Protein AF-A0AA95M9Q3-F1 (afdb_monomer_lite)

Sequence (68 aa):
MLLSKAWEKYESDKRIKGFSPQTLKALKLQATLLIRYLKDVKLDTISTLTLSKIVHKVFTNPYDYTRM

Foldseek 3Di:
DWLVVVLVVVLVVVVVVVDDPVVSVVVVVVSVLVCVQVPRDDPVPDDPVNVVVSVCCVVDDVPCPVPD

Radius of gyration: 14.46 Å; chains: 1; bounding box: 26×42×30 Å

Structure (mmCIF, N/CA/C/O backbone):
data_AF-A0AA95M9Q3-F1
#
_entry.id   AF-A0AA95M9Q3-F1
#
loop_
_atom_site.group_PDB
_atom_site.id
_atom_site.type_symbol
_atom_site.label_atom_id
_atom_site.label_alt_id
_atom_site.label_comp_id
_atom_site.label_asym_id
_atom_site.label_entity_id
_atom_site.label_seq_id
_atom_site.pdbx_PDB_ins_code
_atom_site.Cartn_x
_atom_site.Cartn_y
_atom_site.Cartn_z
_atom_site.occupancy
_atom_site.B_iso_or_equiv
_atom_site.auth_seq_id
_atom_site.auth_comp_id
_atom_site.auth_asym_id
_atom_site.auth_atom_id
_atom_site.pdbx_PDB_model_num
ATOM 1 N N . MET A 1 1 ? -9.388 -8.360 0.843 1.00 87.25 1 MET A N 1
ATOM 2 C CA . MET A 1 1 ? -7.917 -8.464 0.634 1.00 87.25 1 MET A CA 1
ATOM 3 C C . MET A 1 1 ? -7.234 -7.433 1.520 1.00 87.25 1 MET A C 1
ATOM 5 O O . MET A 1 1 ? -7.789 -6.351 1.632 1.00 87.25 1 MET A O 1
ATOM 9 N N . LEU A 1 2 ? -6.104 -7.751 2.164 1.00 93.44 2 LEU A N 1
ATOM 10 C CA . LEU A 1 2 ? -5.346 -6.776 2.969 1.00 93.44 2 LEU A CA 1
ATOM 11 C C . LEU A 1 2 ? -4.660 -5.733 2.081 1.00 93.44 2 LEU A C 1
ATOM 13 O O . LEU A 1 2 ? -4.305 -6.040 0.940 1.00 93.44 2 LEU A O 1
ATOM 17 N N . LEU A 1 3 ? -4.464 -4.522 2.600 1.00 90.75 3 LEU A N 1
ATOM 18 C CA . LEU A 1 3 ? -3.814 -3.427 1.880 1.00 90.75 3 LEU A CA 1
ATOM 19 C C . LEU A 1 3 ? -2.360 -3.764 1.503 1.00 90.75 3 LEU A C 1
ATOM 21 O O . LEU A 1 3 ? -1.937 -3.474 0.384 1.00 90.75 3 LEU A O 1
ATOM 25 N N . SER A 1 4 ? -1.623 -4.458 2.374 1.00 93.31 4 SER A N 1
ATOM 26 C CA . SER A 1 4 ? -0.282 -4.986 2.080 1.00 93.31 4 SER A CA 1
ATOM 27 C C . SER A 1 4 ? -0.277 -5.959 0.894 1.00 93.31 4 SER A C 1
ATOM 29 O O . SER A 1 4 ? 0.528 -5.834 -0.028 1.00 93.31 4 SER A O 1
ATOM 31 N N . LYS A 1 5 ? -1.240 -6.886 0.857 1.00 95.12 5 LYS A N 1
ATOM 32 C CA . LYS A 1 5 ? -1.412 -7.853 -0.239 1.00 95.12 5 LYS A CA 1
ATOM 33 C C . LYS A 1 5 ? -1.899 -7.212 -1.533 1.00 95.12 5 LYS A C 1
ATOM 35 O O . LYS A 1 5 ? -1.548 -7.673 -2.618 1.00 95.12 5 LYS A O 1
ATOM 40 N N . ALA A 1 6 ? -2.674 -6.138 -1.430 1.00 93.75 6 ALA A N 1
ATOM 41 C CA . ALA A 1 6 ? -3.049 -5.320 -2.574 1.00 93.75 6 ALA A CA 1
ATOM 42 C C . ALA A 1 6 ? -1.824 -4.638 -3.198 1.00 93.75 6 ALA A C 1
ATOM 44 O O . ALA A 1 6 ? -1.678 -4.651 -4.420 1.00 93.75 6 ALA A O 1
ATOM 45 N N . TRP A 1 7 ? -0.931 -4.095 -2.361 1.00 95.06 7 TRP A N 1
ATOM 46 C CA . TRP A 1 7 ? 0.319 -3.486 -2.809 1.00 95.06 7 TRP A CA 1
ATOM 47 C C . TRP A 1 7 ? 1.213 -4.485 -3.552 1.00 95.06 7 TRP A C 1
ATOM 49 O O . TRP A 1 7 ? 1.659 -4.171 -4.651 1.00 95.06 7 TRP A O 1
ATOM 59 N N . GLU A 1 8 ? 1.428 -5.689 -3.009 1.00 95.12 8 GLU A N 1
ATOM 60 C CA . GLU A 1 8 ? 2.252 -6.727 -3.657 1.00 95.12 8 GLU A CA 1
ATOM 61 C C . GLU A 1 8 ? 1.771 -7.037 -5.087 1.00 95.12 8 GLU A C 1
ATOM 63 O O . GLU A 1 8 ? 2.569 -7.064 -6.028 1.00 95.12 8 GLU A O 1
ATOM 68 N N . LYS A 1 9 ? 0.453 -7.214 -5.270 1.00 95.56 9 LYS A N 1
ATOM 69 C CA . LYS A 1 9 ? -0.145 -7.459 -6.593 1.00 95.56 9 LYS A CA 1
ATOM 70 C C . LYS A 1 9 ? -0.002 -6.252 -7.518 1.00 95.56 9 LYS A C 1
ATOM 72 O O . LYS A 1 9 ? 0.416 -6.403 -8.662 1.00 95.56 9 LYS A O 1
ATOM 77 N N . TYR A 1 10 ? -0.292 -5.056 -7.010 1.00 95.12 10 TYR A N 1
ATOM 78 C CA . TYR A 1 10 ? -0.172 -3.822 -7.781 1.00 95.12 10 TYR A CA 1
ATOM 79 C C . TYR A 1 10 ? 1.270 -3.573 -8.245 1.00 95.12 10 TYR A C 1
ATOM 81 O O . TYR A 1 10 ? 1.493 -3.261 -9.412 1.00 95.12 10 TYR A O 1
ATOM 89 N N . GLU A 1 11 ? 2.259 -3.739 -7.364 1.00 95.81 11 GLU A N 1
ATOM 90 C CA . GLU A 1 11 ? 3.678 -3.577 -7.693 1.00 95.81 11 GLU A CA 1
ATOM 91 C C . GLU A 1 11 ? 4.111 -4.555 -8.792 1.00 95.81 11 GLU A C 1
ATOM 93 O O . GLU A 1 11 ? 4.782 -4.145 -9.742 1.00 95.81 11 GLU A O 1
ATOM 98 N N . SER A 1 12 ? 3.690 -5.820 -8.694 1.00 95.88 12 SER A N 1
ATOM 99 C CA . SER A 1 12 ? 3.957 -6.842 -9.712 1.00 95.88 12 SER A CA 1
ATOM 100 C C . SER A 1 12 ? 3.388 -6.438 -11.076 1.00 95.88 12 SER A C 1
ATOM 102 O O . SER A 1 12 ? 4.122 -6.390 -12.066 1.00 95.88 12 SER A O 1
ATOM 104 N N . ASP A 1 13 ? 2.117 -6.032 -11.121 1.00 96.75 13 ASP A N 1
ATOM 105 C CA . ASP A 1 13 ? 1.459 -5.589 -12.355 1.00 96.75 13 ASP A CA 1
ATOM 106 C C . ASP A 1 13 ? 2.152 -4.368 -12.971 1.00 96.75 13 ASP A C 1
ATOM 108 O O . ASP A 1 13 ? 2.320 -4.277 -14.189 1.00 96.75 13 ASP A O 1
ATOM 112 N N . LYS A 1 14 ? 2.559 -3.397 -12.144 1.00 94.88 14 LYS A N 1
ATOM 113 C CA . LYS A 1 14 ? 3.244 -2.187 -12.618 1.00 94.88 14 LYS A CA 1
ATOM 114 C C . LYS A 1 14 ? 4.656 -2.471 -13.110 1.00 94.88 14 LYS A C 1
ATOM 116 O O . LYS A 1 14 ? 5.078 -1.857 -14.090 1.00 94.88 14 LYS A O 1
ATOM 121 N N . ARG A 1 15 ? 5.360 -3.421 -12.494 1.00 94.69 15 ARG A N 1
ATOM 122 C CA . ARG A 1 15 ? 6.664 -3.887 -12.974 1.00 94.69 15 ARG A CA 1
ATOM 123 C C . ARG A 1 15 ? 6.546 -4.526 -14.359 1.00 94.69 15 ARG A C 1
ATOM 125 O O . ARG A 1 15 ? 7.323 -4.174 -15.238 1.00 94.69 15 ARG A O 1
ATOM 132 N N . ILE A 1 16 ? 5.541 -5.379 -14.579 1.00 96.62 16 ILE A N 1
ATOM 133 C CA . ILE A 1 16 ? 5.274 -5.993 -15.895 1.00 96.62 16 ILE A CA 1
ATOM 134 C C . ILE A 1 16 ? 4.928 -4.924 -16.942 1.00 96.62 16 ILE A C 1
ATOM 136 O O . ILE A 1 16 ? 5.367 -5.007 -18.084 1.00 96.62 16 ILE A O 1
ATOM 140 N N . LYS A 1 17 ? 4.203 -3.871 -16.546 1.00 95.25 17 LYS A N 1
ATOM 141 C CA . LYS A 1 17 ? 3.874 -2.719 -17.406 1.00 95.25 17 LYS A CA 1
ATOM 142 C C . LYS A 1 17 ? 5.053 -1.770 -17.677 1.00 95.25 17 LYS A C 1
ATOM 144 O O . LYS A 1 17 ? 4.842 -0.724 -18.281 1.00 95.25 17 LYS A O 1
ATOM 149 N N . GLY A 1 18 ? 6.266 -2.096 -17.226 1.00 95.62 18 GLY A N 1
ATOM 150 C CA . GLY A 1 18 ? 7.474 -1.325 -17.530 1.00 95.62 18 GLY A CA 1
ATOM 151 C C . GLY A 1 18 ? 7.619 -0.022 -16.741 1.00 95.62 18 GLY A C 1
ATOM 152 O O . GLY A 1 18 ? 8.286 0.902 -17.201 1.00 95.62 18 GLY A O 1
ATOM 153 N N . PHE A 1 19 ? 7.001 0.089 -15.561 1.00 96.69 19 PHE A N 1
ATOM 154 C CA . PHE A 1 19 ? 7.192 1.260 -14.700 1.00 96.69 19 PHE A CA 1
ATOM 155 C C . PHE A 1 19 ? 8.657 1.361 -14.259 1.00 96.69 19 PHE A C 1
ATOM 157 O O . PHE A 1 19 ? 9.278 0.357 -13.903 1.00 96.69 19 PHE A O 1
ATOM 164 N N . SER A 1 20 ? 9.201 2.581 -14.233 1.00 96.38 20 SER A N 1
ATOM 165 C CA . SER A 1 20 ? 10.593 2.786 -13.830 1.00 96.38 20 SER A CA 1
ATOM 166 C C . SER A 1 20 ? 10.815 2.409 -12.354 1.00 96.38 20 SER A C 1
ATOM 168 O O . SER A 1 20 ? 9.908 2.565 -11.521 1.00 96.38 20 SER A O 1
ATOM 170 N N . PRO A 1 21 ? 12.030 1.970 -11.976 1.00 94.50 21 PRO A N 1
ATOM 171 C CA . PRO A 1 21 ? 12.360 1.694 -10.580 1.00 94.50 21 PRO A CA 1
ATOM 172 C C . PRO A 1 21 ? 12.134 2.901 -9.660 1.00 94.50 21 PRO A C 1
ATOM 174 O O . PRO A 1 21 ? 11.713 2.729 -8.514 1.00 94.50 21 PRO A O 1
ATOM 177 N N . GLN A 1 22 ? 12.367 4.127 -10.152 1.00 96.31 22 GLN A N 1
ATOM 178 C CA . GLN A 1 22 ? 12.133 5.349 -9.376 1.00 96.31 22 GLN A CA 1
ATOM 179 C C . GLN A 1 22 ? 10.639 5.552 -9.094 1.00 96.31 22 GLN A C 1
ATOM 181 O O . GLN A 1 22 ? 10.261 5.828 -7.953 1.00 96.31 22 GLN A O 1
ATOM 186 N N . THR A 1 23 ? 9.779 5.350 -10.097 1.00 95.94 23 THR A N 1
ATOM 187 C CA . THR A 1 23 ? 8.324 5.451 -9.931 1.00 95.94 23 THR A CA 1
ATOM 188 C C . THR A 1 23 ? 7.801 4.386 -8.969 1.00 95.94 23 THR A C 1
ATOM 190 O O . THR A 1 23 ? 7.020 4.704 -8.072 1.00 95.94 23 THR A O 1
ATOM 193 N N . LEU A 1 24 ? 8.267 3.137 -9.084 1.00 96.19 24 LEU A N 1
ATOM 194 C CA . LEU A 1 24 ? 7.890 2.066 -8.154 1.00 96.19 24 LEU A CA 1
ATOM 195 C C . LEU A 1 24 ? 8.319 2.381 -6.714 1.00 96.19 24 LEU A C 1
ATOM 197 O O . LEU A 1 24 ? 7.551 2.147 -5.781 1.00 96.19 24 LEU A O 1
ATOM 201 N N . LYS A 1 25 ? 9.503 2.977 -6.521 1.00 95.94 25 LYS A N 1
ATOM 202 C CA . LYS A 1 25 ? 9.984 3.409 -5.201 1.00 95.94 25 LYS A CA 1
ATOM 203 C C . LYS A 1 25 ? 9.089 4.490 -4.585 1.00 95.94 25 LYS A C 1
ATOM 205 O O . LYS A 1 25 ? 8.762 4.398 -3.402 1.00 95.94 25 LYS A O 1
ATOM 210 N N . ALA A 1 26 ? 8.661 5.478 -5.371 1.00 95.75 26 ALA A N 1
ATOM 211 C CA . ALA A 1 26 ? 7.748 6.525 -4.909 1.00 95.75 26 ALA A CA 1
ATOM 212 C C . ALA A 1 26 ? 6.364 5.960 -4.541 1.00 95.75 26 ALA A C 1
ATOM 214 O O . ALA A 1 26 ? 5.829 6.262 -3.474 1.00 95.75 26 ALA A O 1
ATOM 215 N N . LEU A 1 27 ? 5.816 5.072 -5.375 1.00 94.75 27 LEU A N 1
ATOM 216 C CA . LEU A 1 27 ? 4.543 4.399 -5.103 1.00 94.75 27 LEU A CA 1
ATOM 217 C C . LEU A 1 27 ? 4.626 3.511 -3.851 1.00 94.75 27 LEU A C 1
ATOM 219 O O . LEU A 1 27 ? 3.704 3.506 -3.036 1.00 94.75 27 LEU A O 1
ATOM 223 N N . LYS A 1 28 ? 5.758 2.827 -3.638 1.00 95.44 28 LYS A N 1
ATOM 224 C CA . LYS A 1 28 ? 6.001 2.021 -2.433 1.00 95.44 28 LYS A CA 1
ATOM 225 C C . LYS A 1 28 ? 6.006 2.875 -1.174 1.00 95.44 28 LYS A C 1
ATOM 227 O O . LYS A 1 28 ? 5.451 2.468 -0.153 1.00 95.44 28 LYS A O 1
ATOM 232 N N . LEU A 1 29 ? 6.612 4.060 -1.239 1.00 94.88 29 LEU A N 1
ATOM 233 C CA . LEU A 1 29 ? 6.595 5.017 -0.136 1.00 94.88 29 LEU A CA 1
ATOM 234 C C . LEU A 1 29 ? 5.156 5.437 0.198 1.00 94.88 29 LEU A C 1
ATOM 236 O O . LEU A 1 29 ? 4.761 5.366 1.361 1.00 94.88 29 LEU A O 1
ATOM 240 N N . GLN A 1 30 ? 4.355 5.792 -0.812 1.00 91.69 30 GLN A N 1
ATOM 241 C CA . GLN A 1 30 ? 2.944 6.153 -0.631 1.00 91.69 30 GLN A CA 1
ATOM 242 C C . GLN A 1 30 ? 2.127 5.006 -0.013 1.00 91.69 30 GLN A C 1
ATOM 244 O O . GLN A 1 30 ? 1.417 5.215 0.971 1.00 91.69 30 GLN A O 1
ATOM 249 N N . ALA A 1 31 ? 2.273 3.780 -0.521 1.00 92.75 31 ALA A N 1
ATOM 250 C CA . ALA A 1 31 ? 1.590 2.607 0.025 1.00 92.75 31 ALA A CA 1
ATOM 251 C C . ALA A 1 31 ? 2.014 2.303 1.470 1.00 92.75 31 ALA A C 1
ATOM 253 O O . ALA A 1 31 ? 1.178 1.992 2.316 1.00 92.75 31 ALA A O 1
ATOM 254 N N . THR A 1 32 ? 3.301 2.464 1.786 1.00 92.56 32 THR A N 1
ATOM 255 C CA . THR A 1 32 ? 3.819 2.282 3.149 1.00 92.56 32 THR A CA 1
ATOM 256 C C . THR A 1 32 ? 3.207 3.293 4.119 1.00 92.56 32 THR A C 1
ATOM 258 O O . THR A 1 32 ? 2.843 2.927 5.237 1.00 92.56 32 THR A O 1
ATOM 261 N N . LEU A 1 33 ? 3.062 4.556 3.706 1.00 90.44 33 LEU A N 1
ATOM 262 C CA . LEU A 1 33 ? 2.397 5.584 4.511 1.00 90.44 33 LEU A CA 1
ATOM 263 C C . LEU A 1 33 ? 0.928 5.229 4.761 1.00 90.44 33 LEU A C 1
ATOM 265 O O . LEU A 1 33 ? 0.480 5.288 5.906 1.00 90.44 33 LEU A O 1
ATOM 269 N N . LEU A 1 34 ? 0.207 4.794 3.724 1.00 90.12 34 LEU A N 1
ATOM 270 C CA . LEU A 1 34 ? -1.183 4.349 3.848 1.00 90.12 34 LEU A CA 1
ATOM 271 C C . LEU A 1 34 ? -1.326 3.190 4.845 1.00 90.12 34 LEU A C 1
ATOM 273 O O . LEU A 1 34 ? -2.157 3.269 5.746 1.00 90.12 34 LEU A O 1
ATOM 277 N N . ILE A 1 35 ? -0.479 2.161 4.745 1.00 91.38 35 ILE A N 1
ATOM 278 C CA . ILE A 1 35 ? -0.503 0.997 5.650 1.00 91.38 35 ILE A CA 1
ATOM 279 C C . ILE A 1 35 ? -0.192 1.407 7.095 1.00 91.38 35 ILE A C 1
ATOM 281 O O . ILE A 1 35 ? -0.851 0.949 8.028 1.00 91.38 35 ILE A O 1
ATOM 285 N N . ARG A 1 36 ? 0.785 2.298 7.3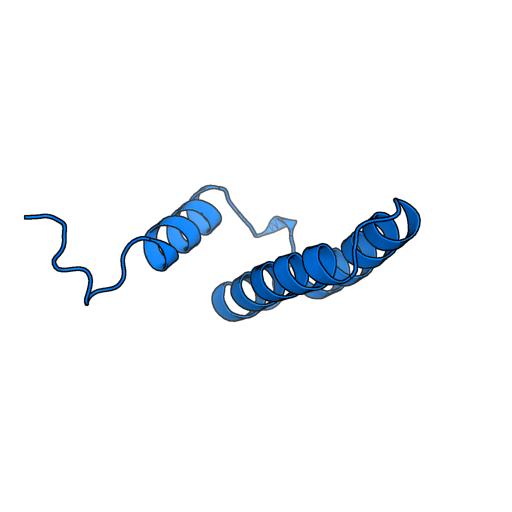10 1.00 89.75 36 ARG A N 1
ATOM 286 C CA . ARG A 1 36 ? 1.115 2.796 8.657 1.00 89.75 36 ARG A CA 1
ATOM 287 C C . ARG A 1 36 ? -0.057 3.539 9.297 1.00 89.75 36 ARG A C 1
ATOM 289 O O . ARG A 1 36 ? -0.291 3.367 10.495 1.00 89.75 36 ARG A O 1
ATOM 296 N N . TYR A 1 37 ? -0.774 4.340 8.510 1.00 87.19 37 TYR A N 1
ATOM 297 C CA . TYR A 1 37 ? -1.886 5.159 8.991 1.00 87.19 37 TYR A CA 1
ATOM 298 C C . TYR A 1 37 ? -3.173 4.374 9.208 1.00 87.19 37 TYR A C 1
ATOM 300 O O . TYR A 1 37 ? -3.809 4.530 10.247 1.00 87.19 37 TYR A O 1
ATOM 308 N N . LEU A 1 38 ? -3.552 3.537 8.247 1.00 87.50 38 LEU A N 1
ATOM 309 C CA . LEU A 1 38 ? -4.809 2.792 8.296 1.00 87.50 38 LEU A CA 1
ATOM 310 C C . LEU A 1 38 ? -4.715 1.515 9.112 1.00 87.50 38 LEU A C 1
ATOM 312 O O . LEU A 1 38 ? -5.748 0.934 9.423 1.00 87.50 38 LEU A O 1
ATOM 316 N N . LYS A 1 39 ? -3.491 1.106 9.468 1.00 87.69 39 LYS A N 1
ATOM 317 C CA . LYS A 1 39 ? -3.152 -0.280 9.798 1.00 87.69 39 LYS A CA 1
ATOM 318 C C . LYS A 1 39 ? -3.386 -1.173 8.579 1.00 87.69 39 LYS A C 1
ATOM 320 O O . LYS A 1 39 ? -3.995 -0.762 7.592 1.00 87.69 39 LYS A O 1
ATOM 325 N N . ASP A 1 40 ? -2.826 -2.378 8.595 1.00 89.38 40 ASP A N 1
ATOM 326 C CA . ASP A 1 40 ? -2.984 -3.307 7.475 1.00 89.38 40 ASP A CA 1
ATOM 327 C C . ASP A 1 40 ? -4.408 -3.883 7.460 1.00 89.38 40 ASP A C 1
ATOM 329 O O . ASP A 1 40 ? -4.672 -4.988 7.926 1.00 89.38 40 ASP A O 1
ATOM 333 N N . VAL A 1 41 ? -5.353 -3.060 7.013 1.00 90.81 41 VAL A N 1
ATOM 334 C CA . VAL A 1 41 ? -6.787 -3.338 7.009 1.00 90.81 41 VAL A CA 1
ATOM 335 C C . VAL A 1 41 ? -7.213 -3.957 5.690 1.00 90.81 41 VAL A C 1
ATOM 337 O O . VAL A 1 41 ? -6.503 -3.912 4.679 1.00 90.81 41 VAL A O 1
ATOM 340 N N . LYS A 1 42 ? -8.409 -4.546 5.682 1.00 91.69 42 LYS A N 1
ATOM 341 C CA . LYS A 1 42 ? -8.990 -5.048 4.442 1.00 91.69 42 LYS A CA 1
ATOM 342 C C . LYS A 1 42 ? -9.452 -3.878 3.562 1.00 91.69 42 LYS A C 1
ATOM 344 O O . LYS A 1 42 ? -10.013 -2.910 4.066 1.00 91.69 42 LYS A O 1
ATOM 349 N N . LEU A 1 43 ? -9.240 -3.970 2.250 1.00 86.31 43 LEU A N 1
ATOM 350 C CA . LEU A 1 43 ? -9.597 -2.919 1.285 1.00 86.31 43 LEU A CA 1
ATOM 351 C C . LEU A 1 43 ? -11.067 -2.475 1.360 1.00 86.31 43 LEU A C 1
ATOM 353 O O . LEU A 1 43 ? -11.351 -1.293 1.228 1.00 86.31 43 LEU A O 1
ATOM 357 N N . ASP A 1 44 ? -11.980 -3.409 1.616 1.00 88.88 44 ASP A N 1
ATOM 358 C CA . ASP A 1 44 ? -13.424 -3.202 1.788 1.00 88.88 44 ASP A CA 1
ATOM 359 C C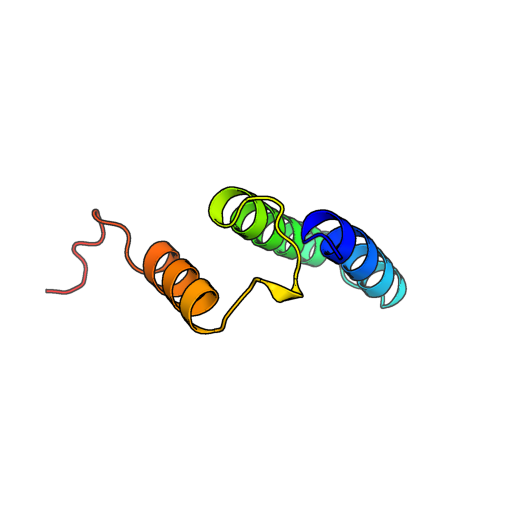 . ASP A 1 44 ? -13.785 -2.314 2.988 1.00 88.88 44 ASP A C 1
ATOM 361 O O . ASP A 1 44 ? -14.880 -1.767 3.047 1.00 88.88 44 ASP A O 1
ATOM 365 N N . THR A 1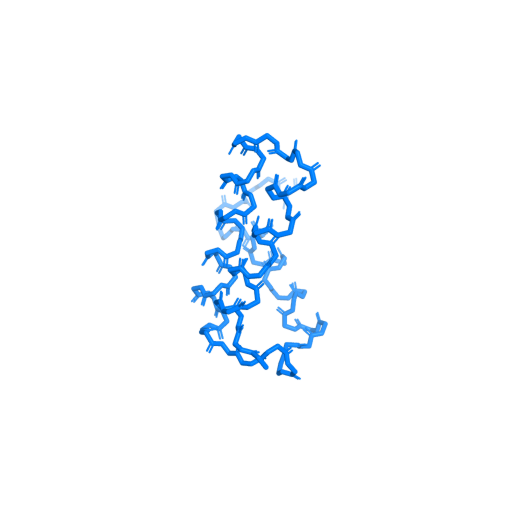 45 ? -12.855 -2.119 3.922 1.00 88.25 45 THR A N 1
ATOM 366 C CA . THR A 1 45 ? -13.047 -1.240 5.086 1.00 88.25 45 THR A CA 1
ATOM 367 C C . THR A 1 45 ? -12.571 0.195 4.838 1.00 88.25 45 THR A C 1
ATOM 369 O O . THR A 1 45 ? -12.798 1.081 5.665 1.00 88.25 45 THR A O 1
ATOM 372 N N . ILE A 1 46 ? -11.914 0.453 3.701 1.00 86.31 46 ILE A N 1
ATOM 373 C CA . ILE A 1 46 ? -11.408 1.778 3.341 1.00 86.31 46 ILE A CA 1
ATOM 374 C C . ILE A 1 46 ? -12.537 2.573 2.682 1.00 86.31 46 ILE A C 1
ATOM 376 O O . ILE A 1 46 ? -12.946 2.286 1.562 1.00 86.31 46 ILE A O 1
ATOM 380 N N . SER A 1 47 ? -13.020 3.609 3.370 1.00 89.50 47 SER A N 1
ATOM 381 C CA . SER A 1 47 ? -14.023 4.536 2.841 1.00 89.50 47 SER A CA 1
ATOM 382 C C . SER A 1 47 ? -13.392 5.815 2.282 1.00 89.50 47 SER A C 1
ATOM 384 O O . SER A 1 47 ? -12.280 6.206 2.652 1.00 89.50 47 SER A O 1
ATOM 386 N N . THR A 1 48 ? -14.136 6.531 1.437 1.00 88.00 48 THR A N 1
ATOM 387 C CA . THR A 1 48 ? -13.729 7.839 0.894 1.00 88.00 48 THR A CA 1
ATOM 388 C C . THR A 1 48 ? -13.416 8.853 2.000 1.00 88.00 48 THR A C 1
ATOM 390 O O . THR A 1 48 ? -12.469 9.630 1.882 1.00 88.00 48 THR A O 1
ATOM 393 N N . LEU A 1 49 ? -14.148 8.801 3.120 1.00 87.56 49 LEU A N 1
ATOM 394 C CA . LEU A 1 49 ? -13.894 9.640 4.296 1.00 87.56 49 LEU A CA 1
ATOM 395 C C . LEU A 1 49 ? -12.522 9.349 4.914 1.00 87.56 49 LEU A C 1
ATOM 397 O O . LEU A 1 49 ? -11.784 10.266 5.272 1.00 87.56 49 LEU A O 1
ATOM 401 N N . THR A 1 50 ? -12.166 8.071 5.019 1.00 84.81 50 THR A N 1
ATOM 402 C CA . THR A 1 50 ? -10.870 7.631 5.538 1.00 84.81 50 THR A CA 1
ATOM 403 C C . THR A 1 50 ? -9.719 8.117 4.651 1.00 84.81 50 THR A C 1
ATOM 405 O O . THR A 1 50 ? -8.718 8.616 5.166 1.00 84.81 50 THR A O 1
ATOM 408 N N . LEU A 1 51 ? -9.883 8.067 3.325 1.00 85.88 51 LEU A N 1
ATOM 409 C CA . LEU A 1 51 ? -8.901 8.600 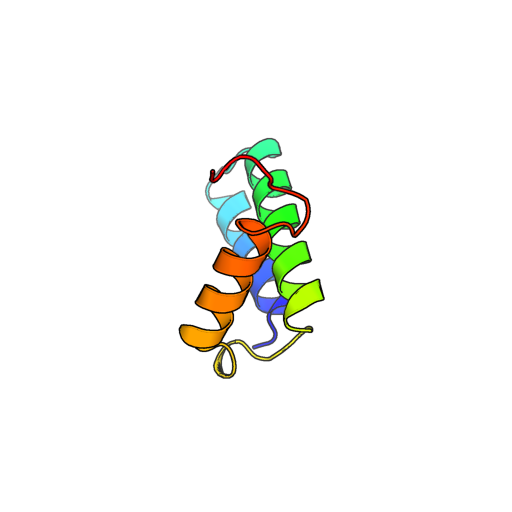2.374 1.00 85.88 51 LEU A CA 1
ATOM 410 C C . LEU A 1 51 ? -8.762 10.125 2.479 1.00 85.88 51 LEU A C 1
ATOM 412 O O . LEU A 1 51 ? -7.643 10.633 2.555 1.00 85.88 51 LEU A O 1
ATOM 416 N N . SER A 1 52 ? -9.880 10.851 2.568 1.00 86.88 52 SER A N 1
ATOM 417 C CA . SER A 1 52 ? -9.877 12.310 2.732 1.00 86.88 52 SER A CA 1
ATOM 418 C C . SER A 1 52 ? -9.125 12.751 3.990 1.00 86.88 52 SER A C 1
ATOM 420 O O . SER A 1 52 ? -8.413 13.752 3.953 1.00 86.88 52 SER A O 1
ATOM 422 N N . LYS A 1 53 ? -9.241 12.004 5.097 1.00 85.12 53 LYS A N 1
ATOM 423 C CA . LYS A 1 53 ? -8.508 12.291 6.343 1.00 85.12 53 LYS A CA 1
ATOM 424 C C . LYS A 1 53 ? -6.997 12.147 6.178 1.00 85.12 53 LYS A C 1
ATOM 426 O O . LYS A 1 53 ? -6.255 12.958 6.722 1.00 85.12 53 LYS A O 1
ATOM 431 N N . ILE A 1 54 ? -6.539 11.137 5.438 1.00 84.81 54 ILE A N 1
ATOM 432 C CA . ILE A 1 54 ? -5.106 10.941 5.178 1.00 84.81 54 ILE A CA 1
ATOM 433 C C . ILE A 1 54 ? -4.572 12.057 4.291 1.00 84.81 54 ILE A C 1
ATOM 435 O O . ILE A 1 54 ? -3.535 12.626 4.609 1.00 84.81 54 ILE A O 1
ATOM 439 N N . VAL A 1 55 ? -5.291 12.383 3.214 1.00 84.12 55 VAL A N 1
ATOM 440 C CA . VAL A 1 55 ? -4.952 13.494 2.318 1.00 84.12 55 VAL A CA 1
ATOM 441 C C . VAL A 1 55 ? -4.838 14.776 3.132 1.00 84.12 55 VAL A C 1
ATOM 443 O O . VAL A 1 55 ? -3.764 15.362 3.176 1.00 84.12 55 VAL A O 1
ATOM 446 N N . HIS A 1 56 ? -5.889 15.146 3.869 1.00 82.62 56 HIS A N 1
ATOM 447 C CA . HIS A 1 56 ? -5.869 16.324 4.730 1.00 82.62 56 HIS A CA 1
ATOM 448 C C . HIS A 1 56 ? -4.657 16.306 5.662 1.00 82.62 56 HIS A C 1
ATOM 450 O O . HIS A 1 56 ? -3.858 17.222 5.609 1.00 82.62 56 HIS A O 1
ATOM 456 N N . LYS A 1 57 ? -4.425 15.215 6.399 1.00 79.31 57 LYS A N 1
ATOM 457 C CA . LYS A 1 57 ? -3.288 15.094 7.319 1.00 79.31 57 LYS A CA 1
ATOM 458 C C . LYS A 1 57 ? -1.914 15.234 6.653 1.00 79.31 57 LYS A C 1
ATOM 460 O O . LYS A 1 57 ? -1.004 15.777 7.269 1.00 79.31 57 LYS A O 1
ATOM 465 N N . VAL A 1 58 ? -1.740 14.721 5.436 1.00 78.94 58 VAL A N 1
ATOM 466 C CA . VAL A 1 58 ? -0.488 14.868 4.675 1.00 78.94 58 VAL A CA 1
ATOM 467 C C . VAL A 1 58 ? -0.287 16.320 4.232 1.00 78.94 58 VAL A C 1
ATOM 469 O O . VAL A 1 58 ? 0.846 16.789 4.210 1.00 78.94 58 VAL A O 1
ATOM 472 N N . PHE A 1 59 ? -1.373 17.032 3.920 1.00 75.38 59 PHE A N 1
ATOM 473 C CA . PHE A 1 59 ? -1.347 18.425 3.467 1.00 75.38 59 PHE A CA 1
ATOM 474 C C . PHE A 1 59 ? -1.489 19.463 4.592 1.00 75.38 59 PHE A C 1
ATOM 476 O O . PHE A 1 59 ? -1.239 20.637 4.357 1.00 75.38 59 PHE A O 1
ATOM 483 N N . THR A 1 60 ? -1.867 19.0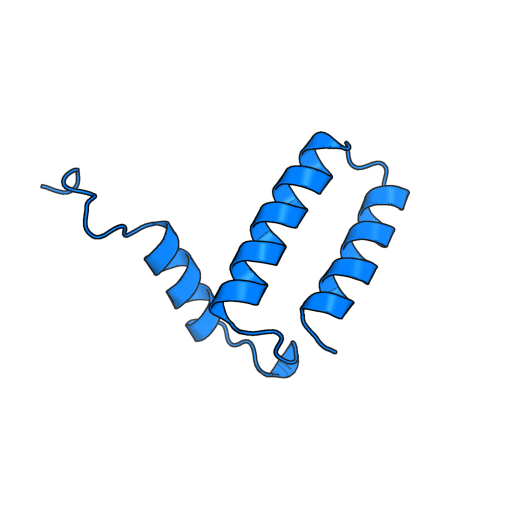59 5.805 1.00 68.56 60 THR A N 1
ATOM 484 C CA . THR A 1 60 ? -1.984 19.925 6.984 1.00 68.56 60 THR A CA 1
ATOM 485 C C . THR A 1 60 ? -1.060 19.405 8.078 1.00 68.56 60 THR A C 1
ATOM 487 O O . THR A 1 60 ? -1.458 18.656 8.974 1.00 68.56 60 THR A O 1
ATOM 490 N N . ASN A 1 61 ? 0.211 19.781 7.979 1.00 57.41 61 ASN A N 1
ATOM 491 C CA . ASN A 1 61 ? 1.162 19.639 9.071 1.00 57.41 61 ASN A CA 1
ATOM 492 C C . ASN A 1 61 ? 0.882 20.760 10.097 1.00 57.41 61 ASN A C 1
ATOM 494 O O . ASN A 1 61 ? 0.782 21.911 9.681 1.00 57.41 61 ASN A O 1
ATOM 498 N N . PRO A 1 62 ? 0.779 20.494 11.414 1.00 55.88 62 PRO A N 1
ATOM 499 C CA . PRO A 1 62 ? 0.605 21.538 12.437 1.00 55.88 62 PRO A CA 1
ATOM 500 C C . PRO A 1 62 ? 1.749 22.572 12.525 1.00 55.88 62 PRO A C 1
ATOM 502 O O . PRO A 1 62 ? 1.656 23.501 13.319 1.00 55.88 62 PRO A O 1
ATOM 505 N N . TYR A 1 63 ? 2.807 22.435 11.718 1.00 55.03 63 TYR A N 1
ATOM 506 C CA . TYR A 1 63 ? 3.877 23.428 11.553 1.00 55.03 63 TYR A CA 1
ATOM 507 C C . TYR A 1 63 ? 3.797 24.229 10.239 1.00 55.03 63 TYR A C 1
ATOM 509 O O . TYR A 1 63 ? 4.736 24.950 9.906 1.00 55.03 63 TYR A O 1
A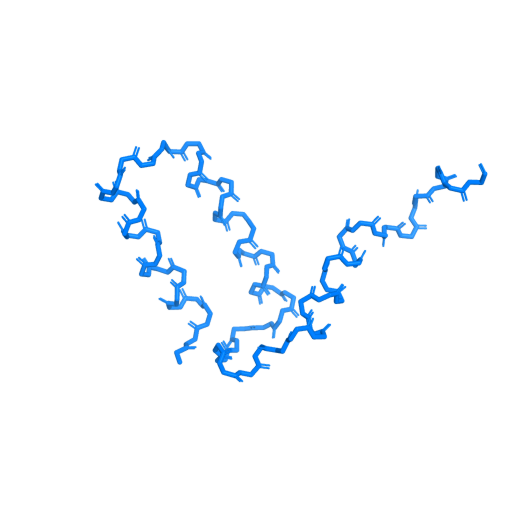TOM 517 N N . ASP A 1 64 ? 2.709 24.107 9.475 1.00 55.72 64 ASP A N 1
ATOM 518 C CA . ASP A 1 64 ? 2.489 24.874 8.247 1.00 55.72 64 ASP A CA 1
ATOM 519 C C . ASP A 1 64 ? 1.879 26.253 8.573 1.00 55.72 64 ASP A C 1
ATOM 521 O O . ASP A 1 64 ? 0.664 26.444 8.560 1.00 55.72 64 ASP A O 1
ATOM 525 N N . TYR A 1 65 ? 2.741 27.218 8.911 1.00 53.25 65 TYR A N 1
ATOM 526 C CA . TYR A 1 65 ? 2.380 28.629 9.131 1.00 53.25 65 TYR A CA 1
ATOM 527 C C . TYR A 1 65 ? 2.127 29.407 7.824 1.00 53.25 65 TYR A C 1
ATOM 529 O O . TYR A 1 65 ? 1.903 30.613 7.863 1.00 53.25 65 TYR A O 1
ATOM 537 N N . THR A 1 66 ? 2.155 28.757 6.657 1.00 52.75 66 THR A N 1
ATOM 538 C CA . THR A 1 66 ? 2.079 29.431 5.347 1.00 52.75 66 THR A CA 1
ATOM 539 C C . THR A 1 66 ? 0.654 29.664 4.831 1.00 52.75 66 THR A C 1
ATOM 541 O O . THR A 1 66 ? 0.461 30.047 3.679 1.00 52.75 66 THR A O 1
ATOM 544 N N . ARG A 1 67 ? -0.361 29.487 5.685 1.00 46.66 67 ARG A N 1
ATOM 545 C CA . ARG A 1 67 ? -1.717 30.015 5.472 1.00 46.66 67 ARG A CA 1
ATOM 546 C C . ARG A 1 67 ? -2.066 31.035 6.558 1.00 46.66 67 ARG A C 1
ATOM 548 O O . ARG A 1 67 ? -2.836 30.733 7.468 1.00 46.66 67 ARG A O 1
ATOM 555 N N . MET A 1 68 ? -1.494 32.230 6.437 1.00 39.53 68 MET A N 1
ATOM 556 C CA . MET A 1 68 ? -2.048 33.486 6.952 1.00 39.53 68 MET A CA 1
ATOM 557 C C . MET A 1 68 ? -2.123 34.478 5.800 1.00 39.53 68 MET A C 1
ATOM 559 O O . MET A 1 68 ? -1.141 34.527 5.026 1.00 39.53 68 MET A O 1
#

pLDDT: mean 86.08, std 13.68, range [39.53, 96.75]

Secondary structure (DSSP, 8-state):
-BHHHHHHHHHHHHHHTT--HHHHHHHHHHHHHHHHHH-S-BGGG--HHHHHHHHHHHH--TT-----